Protein AF-A0A6L6EUI0-F1 (afdb_monomer_lite)

Radius of gyration: 56.44 Å; chains: 1; bounding box: 126×45×130 Å

Secondary structure (DSSP, 8-state):
----------------------------------------TTSHHHHHHHHHHHHHHHHHHHHHHSHHHHHHHHHHHHHHHHHHHHHHHHHHHHHHHHHHHHTSHHHHHHHHHHHH----TT------PPPPPPPP---SSS-GGGGTTTS--

pLDDT: mean 73.59, std 15.74, range [44.25, 96.25]

Structure (mmCIF, N/CA/C/O backbone):
data_AF-A0A6L6EUI0-F1
#
_entry.id   AF-A0A6L6EUI0-F1
#
loop_
_atom_site.group_PDB
_atom_site.id
_atom_site.type_symbol
_atom_site.label_atom_id
_atom_site.label_alt_id
_atom_site.label_comp_id
_atom_site.label_asym_id
_atom_site.label_entity_id
_atom_site.label_seq_id
_atom_site.pdbx_PDB_ins_code
_atom_site.Cartn_x
_atom_site.Cartn_y
_atom_site.Cartn_z
_atom_site.occupancy
_atom_site.B_iso_or_equiv
_atom_site.auth_seq_id
_atom_site.auth_comp_id
_atom_site.auth_asym_id
_atom_site.auth_atom_id
_atom_site.pdbx_PDB_model_num
ATOM 1 N N . MET A 1 1 ? 62.263 2.099 -9.852 1.00 45.50 1 MET A N 1
ATOM 2 C CA . MET A 1 1 ? 62.636 1.032 -10.807 1.00 45.50 1 MET A CA 1
ATOM 3 C C . MET A 1 1 ? 63.484 1.637 -11.913 1.00 45.50 1 MET A C 1
ATOM 5 O O . MET A 1 1 ? 63.061 2.560 -12.590 1.00 45.50 1 MET A O 1
ATOM 9 N N . THR A 1 2 ? 64.719 1.167 -11.986 1.00 54.19 2 THR A N 1
ATOM 10 C CA . THR A 1 2 ? 65.872 1.647 -12.755 1.00 54.19 2 THR A CA 1
ATOM 11 C C . THR A 1 2 ? 66.051 0.807 -14.018 1.00 54.19 2 THR A C 1
ATOM 13 O O . THR A 1 2 ? 66.056 -0.416 -13.908 1.00 54.19 2 THR A O 1
ATOM 16 N N . ARG A 1 3 ? 66.316 1.414 -15.185 1.00 44.25 3 ARG A N 1
ATOM 17 C CA . ARG A 1 3 ? 67.137 0.786 -16.249 1.00 44.25 3 ARG A CA 1
ATOM 18 C C . ARG A 1 3 ? 67.526 1.814 -17.318 1.00 44.25 3 ARG A C 1
ATOM 20 O O . ARG A 1 3 ? 66.695 2.256 -18.094 1.00 44.25 3 ARG A O 1
ATOM 27 N N . ARG A 1 4 ? 68.710 2.412 -17.170 1.00 44.72 4 ARG A N 1
ATOM 28 C CA . ARG A 1 4 ? 69.969 2.088 -17.880 1.00 44.72 4 ARG A CA 1
ATOM 29 C C . ARG A 1 4 ? 69.962 2.432 -19.374 1.00 44.72 4 ARG A C 1
ATOM 31 O O . ARG A 1 4 ? 69.603 1.630 -20.226 1.00 44.72 4 ARG A O 1
ATOM 38 N N . LEU A 1 5 ? 70.491 3.630 -19.611 1.00 62.03 5 LEU A N 1
ATOM 39 C CA . LEU A 1 5 ? 71.467 3.984 -20.640 1.00 62.03 5 LEU A CA 1
ATOM 40 C C . LEU A 1 5 ? 72.339 2.799 -21.080 1.00 62.03 5 LEU A C 1
ATOM 42 O O . LEU A 1 5 ? 72.912 2.141 -20.218 1.00 62.03 5 LEU A O 1
ATOM 46 N N . PHE A 1 6 ? 72.531 2.634 -22.389 1.00 50.44 6 PHE A N 1
ATOM 47 C CA . PHE A 1 6 ? 73.799 2.184 -22.969 1.00 50.44 6 PHE A CA 1
ATOM 48 C C . PHE A 1 6 ? 73.894 2.651 -24.424 1.00 50.44 6 PHE A C 1
ATOM 50 O O . PHE A 1 6 ? 73.217 2.141 -25.312 1.00 50.44 6 PHE A O 1
ATOM 57 N N . GLY A 1 7 ? 74.756 3.640 -24.652 1.00 57.06 7 GLY A N 1
ATOM 58 C CA . GLY A 1 7 ? 75.421 3.811 -25.935 1.00 57.06 7 GLY A CA 1
ATOM 59 C C . GLY A 1 7 ? 76.685 2.953 -25.982 1.00 57.06 7 GLY A C 1
ATOM 60 O O . GLY A 1 7 ? 77.230 2.611 -24.935 1.00 57.06 7 GLY A O 1
ATOM 61 N N . SER A 1 8 ? 77.145 2.630 -27.191 1.00 49.72 8 SER A N 1
ATOM 62 C CA . SER A 1 8 ? 78.552 2.408 -27.591 1.00 49.72 8 SER A CA 1
ATOM 63 C C . SER A 1 8 ? 78.542 2.023 -29.073 1.00 49.72 8 SER A C 1
ATOM 65 O O . SER A 1 8 ? 77.877 1.074 -29.464 1.00 49.72 8 SER A O 1
ATOM 67 N N . ARG A 1 9 ? 78.949 2.925 -29.968 1.00 48.69 9 ARG A N 1
ATOM 68 C CA . ARG A 1 9 ? 80.310 3.118 -30.511 1.00 48.69 9 ARG A CA 1
ATOM 69 C C . ARG A 1 9 ? 80.838 1.953 -31.369 1.00 48.69 9 ARG A C 1
ATOM 71 O O . ARG A 1 9 ? 81.023 0.839 -30.908 1.00 48.69 9 ARG A O 1
ATOM 78 N N . ARG A 1 10 ? 81.104 2.353 -32.620 1.00 57.25 10 ARG A N 1
ATOM 79 C CA . ARG A 1 10 ? 81.872 1.779 -33.739 1.00 57.25 10 ARG A CA 1
ATOM 80 C C . ARG A 1 10 ? 82.931 0.733 -33.381 1.00 57.25 10 ARG A C 1
ATOM 82 O O . ARG A 1 10 ? 83.727 0.997 -32.490 1.00 57.25 10 ARG A O 1
ATOM 89 N N . VAL A 1 11 ? 83.081 -0.267 -34.256 1.00 52.25 11 VAL A N 1
ATOM 90 C CA . VAL A 1 11 ? 84.371 -0.882 -34.625 1.00 52.25 11 VAL A CA 1
ATOM 91 C C . VAL A 1 11 ? 84.292 -1.367 -36.085 1.00 52.25 11 VAL A C 1
ATOM 93 O O . VAL A 1 11 ? 83.402 -2.134 -36.432 1.00 52.25 11 VAL A O 1
ATOM 96 N N . ALA A 1 12 ? 85.212 -0.902 -36.934 1.00 55.38 12 ALA A N 1
ATOM 97 C CA . ALA A 1 12 ? 85.683 -1.623 -38.125 1.00 55.38 12 ALA A CA 1
ATOM 98 C C . ALA A 1 12 ? 86.999 -2.324 -37.729 1.00 55.38 12 ALA A C 1
ATOM 100 O O . ALA A 1 12 ? 87.694 -1.785 -36.862 1.00 55.38 12 ALA A O 1
ATOM 101 N N . PRO A 1 13 ? 87.356 -3.491 -38.303 1.00 57.53 13 PRO A N 1
ATOM 102 C CA . PRO A 1 13 ? 88.247 -3.456 -39.470 1.00 57.53 13 PRO A CA 1
ATOM 103 C C . PRO A 1 13 ? 88.061 -4.600 -40.498 1.00 57.53 13 PRO A C 1
ATOM 105 O O . PRO A 1 13 ? 87.487 -5.649 -40.226 1.00 57.53 13 PRO A O 1
ATOM 108 N N . SER A 1 14 ? 88.607 -4.353 -41.692 1.00 52.88 14 SER A N 1
ATOM 109 C CA . SER A 1 14 ? 88.976 -5.305 -42.764 1.00 52.88 14 SER A CA 1
ATOM 110 C C . SER A 1 14 ? 89.984 -6.366 -42.251 1.00 52.88 14 SER A C 1
ATOM 112 O O . SER A 1 14 ? 90.710 -6.030 -41.311 1.00 52.88 14 SER A O 1
ATOM 114 N N . PRO A 1 15 ? 90.088 -7.602 -42.805 1.00 58.03 15 PRO A N 1
ATOM 115 C CA . PRO A 1 15 ? 90.781 -7.848 -44.084 1.00 58.03 15 PRO A CA 1
ATOM 116 C C . PRO A 1 15 ? 90.208 -8.983 -44.971 1.00 58.03 15 PRO A C 1
ATOM 118 O O . PRO A 1 15 ? 89.483 -9.871 -44.531 1.00 58.03 15 PRO A O 1
ATOM 121 N N . ALA A 1 16 ? 90.593 -8.950 -46.250 1.00 57.16 16 ALA A N 1
ATOM 122 C CA . ALA A 1 16 ? 90.371 -9.993 -47.257 1.00 57.16 16 ALA A CA 1
ATOM 123 C C . ALA A 1 16 ? 91.048 -11.340 -46.906 1.00 57.16 16 ALA A C 1
ATOM 125 O O . ALA A 1 16 ? 92.011 -11.366 -46.138 1.00 57.16 16 ALA A O 1
ATOM 126 N N . PRO A 1 17 ? 90.649 -12.437 -47.579 1.00 55.75 17 PRO A N 1
ATOM 127 C CA . PRO A 1 17 ? 91.642 -13.081 -48.435 1.00 55.75 17 PRO A CA 1
ATOM 128 C C . PRO A 1 17 ? 91.153 -13.384 -49.857 1.00 55.75 17 PRO A C 1
ATOM 130 O O . PRO A 1 17 ? 90.028 -13.797 -50.129 1.00 55.75 17 PRO A O 1
ATOM 133 N N . VAL A 1 18 ? 92.107 -13.178 -50.754 1.00 60.16 18 VAL A N 1
ATOM 134 C CA . VAL A 1 18 ? 92.147 -13.540 -52.164 1.00 60.16 18 VAL A CA 1
ATOM 135 C C . VAL A 1 18 ? 92.119 -15.065 -52.324 1.00 60.16 18 VAL A C 1
ATOM 137 O O . VAL A 1 18 ? 92.950 -15.760 -51.750 1.00 60.16 18 VAL A O 1
ATOM 140 N N . SER A 1 19 ? 91.240 -15.579 -53.186 1.00 59.09 19 SER A N 1
ATOM 141 C CA . SER A 1 19 ? 91.480 -16.816 -53.949 1.00 59.09 19 SER A CA 1
ATOM 142 C C . SER A 1 19 ? 90.855 -16.635 -55.342 1.00 59.09 19 SER A C 1
ATOM 144 O O . SER A 1 19 ? 89.669 -16.371 -55.484 1.00 59.09 19 SER A O 1
ATOM 146 N N . ASN A 1 20 ? 91.672 -16.252 -56.322 1.00 49.25 20 ASN A N 1
ATOM 147 C CA . ASN A 1 20 ? 92.280 -17.096 -57.359 1.00 49.25 20 ASN A CA 1
ATOM 148 C C . ASN A 1 20 ? 91.295 -17.908 -58.231 1.00 49.25 20 ASN A C 1
ATOM 150 O O . ASN A 1 20 ? 90.877 -18.985 -57.837 1.00 49.25 20 ASN A O 1
ATOM 154 N N . ARG A 1 21 ? 91.016 -17.352 -59.431 1.00 47.78 21 ARG A N 1
ATOM 155 C CA . ARG A 1 21 ? 91.166 -17.913 -60.807 1.00 47.78 21 ARG A CA 1
ATOM 156 C C . ARG A 1 21 ? 90.680 -19.364 -61.077 1.00 47.78 21 ARG A C 1
ATOM 158 O O . ARG A 1 21 ? 90.984 -20.241 -60.285 1.00 47.78 21 ARG A O 1
ATOM 165 N N . PRO A 1 22 ? 90.095 -19.679 -62.262 1.00 50.97 22 PRO A N 1
ATOM 166 C CA . PRO A 1 22 ? 90.620 -19.231 -63.550 1.00 50.97 22 PRO A CA 1
ATOM 167 C C . PRO A 1 22 ? 89.599 -18.794 -64.611 1.00 50.97 22 PRO A C 1
ATOM 169 O O . PRO A 1 22 ? 88.384 -18.891 -64.504 1.00 50.97 22 PRO A O 1
ATOM 172 N N . ARG A 1 23 ? 90.225 -18.254 -65.649 1.00 51.69 23 ARG A N 1
ATOM 173 C CA . ARG A 1 23 ? 89.736 -17.665 -66.882 1.00 51.69 23 ARG A CA 1
ATOM 174 C C . ARG A 1 23 ? 89.299 -18.758 -67.868 1.00 51.69 23 ARG A C 1
ATOM 176 O O . ARG A 1 23 ? 90.122 -19.583 -68.245 1.00 51.69 23 ARG A O 1
ATOM 183 N N . ALA A 1 24 ? 88.065 -18.670 -68.349 1.00 50.56 24 ALA A N 1
ATOM 184 C CA . ALA A 1 24 ? 87.589 -19.215 -69.625 1.00 50.56 24 ALA A CA 1
ATOM 185 C C . ALA A 1 24 ? 86.726 -18.093 -70.233 1.00 50.56 24 ALA A C 1
ATOM 187 O O . ALA A 1 24 ? 85.728 -17.704 -69.642 1.00 50.56 24 ALA A O 1
ATOM 188 N N . VAL A 1 25 ? 87.221 -17.255 -71.149 1.00 50.75 25 VAL A N 1
ATOM 189 C CA . VAL A 1 25 ? 87.383 -17.474 -72.601 1.00 50.75 25 VAL A CA 1
ATOM 190 C C . VAL A 1 25 ? 86.217 -18.249 -73.207 1.00 50.75 25 VAL A C 1
ATOM 192 O O . VAL A 1 25 ? 86.116 -19.454 -73.025 1.00 50.75 25 VAL A O 1
ATOM 195 N N . GLY A 1 26 ? 85.407 -17.546 -73.998 1.00 47.34 26 GLY A N 1
ATOM 196 C CA . GLY A 1 26 ? 84.497 -18.156 -74.964 1.00 47.34 26 GLY A CA 1
ATOM 197 C C . GLY A 1 26 ? 83.106 -17.558 -74.888 1.00 47.34 26 GLY A C 1
ATOM 198 O O . GLY A 1 26 ? 82.325 -17.910 -74.016 1.00 47.34 26 GLY A O 1
ATOM 199 N N . GLY A 1 27 ? 82.821 -16.612 -75.779 1.00 51.34 27 GLY A N 1
ATOM 200 C CA . GLY A 1 27 ? 81.594 -15.833 -75.769 1.00 51.34 27 GLY A CA 1
ATOM 201 C C . GLY A 1 27 ? 80.344 -16.618 -76.148 1.00 51.34 27 GLY A C 1
ATOM 202 O O . GLY A 1 27 ? 80.374 -17.483 -77.018 1.00 51.34 27 GLY A O 1
ATOM 203 N N . ARG A 1 28 ? 79.228 -16.212 -75.545 1.00 48.41 28 ARG A N 1
ATOM 204 C CA . ARG A 1 28 ? 77.919 -16.047 -76.185 1.00 48.41 28 ARG A CA 1
ATOM 205 C C . ARG A 1 28 ? 77.034 -15.288 -75.199 1.00 48.41 28 ARG A C 1
ATOM 207 O O . ARG A 1 28 ? 76.866 -15.713 -74.063 1.00 48.41 28 ARG A O 1
ATOM 214 N N . THR A 1 29 ? 76.542 -14.125 -75.598 1.00 56.19 29 THR A N 1
ATOM 215 C CA . THR A 1 29 ? 75.563 -13.350 -74.834 1.00 56.19 29 THR A CA 1
ATOM 216 C C . THR A 1 29 ? 74.209 -14.048 -74.925 1.00 56.19 29 THR A C 1
ATOM 218 O O . THR A 1 29 ? 73.490 -13.869 -75.902 1.00 56.19 29 THR A O 1
ATOM 221 N N . GLU A 1 30 ? 73.881 -14.850 -73.919 1.00 54.72 30 GLU A N 1
ATOM 222 C CA . GLU A 1 30 ? 72.517 -15.309 -73.646 1.00 54.72 30 GLU A CA 1
ATOM 223 C C . GLU A 1 30 ? 71.919 -14.377 -72.573 1.00 54.72 30 GLU A C 1
ATOM 225 O O . GLU A 1 30 ? 72.526 -14.208 -71.508 1.00 54.72 30 GLU A O 1
ATOM 230 N N . PRO A 1 31 ? 70.771 -13.721 -72.816 1.00 55.16 31 PRO A N 1
ATOM 231 C CA . PRO A 1 31 ? 70.151 -12.827 -71.849 1.00 55.16 31 PRO A CA 1
ATOM 232 C C . PRO A 1 31 ? 69.425 -13.655 -70.783 1.00 55.16 31 PRO A C 1
ATOM 234 O O . PRO A 1 31 ? 68.238 -13.953 -70.900 1.00 55.16 31 PRO A O 1
ATOM 237 N N . VAL A 1 32 ? 70.124 -14.020 -69.707 1.00 53.41 32 VAL A N 1
ATOM 238 C CA . VAL A 1 32 ? 69.455 -14.560 -68.517 1.00 53.41 32 VAL A CA 1
ATOM 239 C C . VAL A 1 32 ? 68.765 -13.400 -67.811 1.00 53.41 32 VAL A C 1
ATOM 241 O O . VAL A 1 32 ? 69.373 -12.639 -67.058 1.00 53.41 32 VAL A O 1
ATOM 244 N N . ALA A 1 33 ? 67.477 -13.258 -68.106 1.00 62.03 33 ALA A N 1
ATOM 245 C CA . ALA A 1 33 ? 66.549 -12.380 -67.424 1.00 62.03 33 ALA A CA 1
ATOM 246 C C . ALA A 1 33 ? 66.520 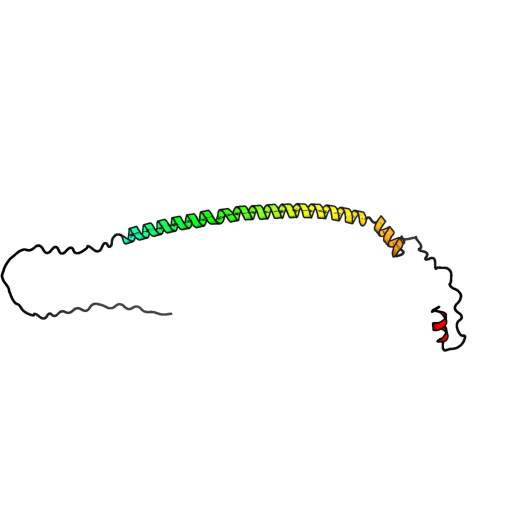-12.715 -65.925 1.00 62.03 33 ALA A C 1
ATOM 248 O O . ALA A 1 33 ? 65.774 -13.584 -65.470 1.00 62.03 33 ALA A O 1
ATOM 249 N N . SER A 1 34 ? 67.318 -12.004 -65.130 1.00 58.81 34 SER A N 1
ATOM 250 C CA . SER A 1 34 ? 67.108 -11.930 -63.692 1.00 58.81 34 SER A CA 1
ATOM 251 C C . SER A 1 34 ? 65.931 -10.990 -63.437 1.00 58.81 34 SER A C 1
ATOM 253 O O . SER A 1 34 ? 66.078 -9.814 -63.111 1.00 58.81 34 SER A O 1
ATOM 255 N N . ASN A 1 35 ? 64.720 -11.531 -63.589 1.00 60.25 35 ASN A N 1
ATOM 256 C CA . ASN A 1 35 ? 63.529 -10.952 -62.982 1.00 60.25 35 ASN A CA 1
ATOM 257 C C . ASN A 1 35 ? 63.709 -11.028 -61.465 1.00 60.25 35 ASN A C 1
ATOM 259 O O . ASN A 1 35 ? 63.293 -11.983 -60.817 1.00 60.25 35 ASN A O 1
ATOM 263 N N . VAL A 1 36 ? 64.373 -10.028 -60.891 1.00 57.75 36 VAL A N 1
ATOM 264 C CA . VAL A 1 36 ? 64.317 -9.779 -59.457 1.00 57.75 36 VAL A CA 1
ATOM 265 C C . VAL A 1 36 ? 62.923 -9.208 -59.212 1.00 57.75 36 VAL A C 1
ATOM 267 O O . VAL A 1 36 ? 62.679 -8.072 -59.628 1.00 57.75 36 VAL A O 1
ATOM 270 N N . PRO A 1 37 ? 61.975 -9.932 -58.580 1.00 53.88 37 PRO A N 1
ATOM 271 C CA . PRO A 1 37 ? 60.725 -9.304 -58.208 1.00 53.88 37 PRO A CA 1
ATOM 272 C C . PRO A 1 37 ? 61.080 -8.199 -57.220 1.00 53.88 37 PRO A C 1
ATOM 274 O O . PRO A 1 37 ? 61.556 -8.448 -56.106 1.00 53.88 37 PRO A O 1
ATOM 277 N N . ALA A 1 38 ? 60.892 -6.957 -57.659 1.00 58.44 38 ALA A N 1
ATOM 278 C CA . ALA A 1 38 ? 60.897 -5.793 -56.803 1.00 58.44 38 ALA A CA 1
ATOM 279 C C . ALA A 1 38 ? 59.800 -6.019 -55.761 1.00 58.44 38 ALA A C 1
ATOM 281 O O . ALA A 1 38 ? 58.620 -5.778 -55.995 1.00 58.44 38 ALA A O 1
ATOM 282 N N . ARG A 1 39 ? 60.211 -6.594 -54.630 1.00 57.28 39 ARG A N 1
ATOM 283 C CA . ARG A 1 39 ? 59.426 -6.818 -53.419 1.00 57.28 39 ARG A CA 1
ATOM 284 C C . ARG A 1 39 ? 58.559 -5.592 -53.187 1.00 57.28 39 ARG A C 1
ATOM 286 O O . ARG A 1 39 ? 59.050 -4.517 -52.846 1.00 57.28 39 ARG A O 1
ATOM 293 N N . HIS A 1 40 ? 57.275 -5.790 -53.447 1.00 53.88 40 HIS A N 1
ATOM 294 C CA . HIS A 1 40 ? 56.222 -4.798 -53.475 1.00 53.88 40 HIS A CA 1
ATOM 295 C C . HIS A 1 40 ? 55.958 -4.289 -52.053 1.00 53.88 40 HIS A C 1
ATOM 297 O O . HIS A 1 40 ? 55.005 -4.671 -51.384 1.00 53.88 40 HIS A O 1
ATOM 303 N N . ARG A 1 41 ? 56.859 -3.441 -51.549 1.00 55.62 41 ARG A N 1
ATOM 304 C CA . ARG A 1 41 ? 56.807 -2.860 -50.199 1.00 55.62 41 ARG A CA 1
ATOM 305 C C . ARG A 1 41 ? 55.922 -1.608 -50.126 1.00 55.62 41 ARG A C 1
ATOM 307 O O . ARG A 1 41 ? 56.074 -0.825 -49.197 1.00 55.62 41 ARG A O 1
ATOM 314 N N . TRP A 1 42 ? 55.000 -1.426 -51.078 1.00 54.19 42 TRP A N 1
ATOM 315 C CA . TRP A 1 42 ? 54.119 -0.252 -51.191 1.00 54.19 42 TRP A CA 1
ATOM 316 C C . TRP A 1 42 ? 52.610 -0.565 -51.231 1.00 54.19 42 TRP A C 1
ATOM 318 O O . TRP A 1 42 ? 51.816 0.359 -51.394 1.00 54.19 42 TRP A O 1
ATOM 328 N N . SER A 1 43 ? 52.170 -1.812 -51.012 1.00 55.53 43 SER A N 1
ATOM 329 C CA . SER A 1 43 ? 50.734 -2.098 -50.810 1.00 55.53 43 SER A CA 1
ATOM 330 C C . SER A 1 43 ? 50.296 -2.171 -49.354 1.00 55.53 43 SER A C 1
ATOM 332 O O . SER A 1 43 ? 49.097 -2.070 -49.109 1.00 55.53 43 SER A O 1
ATOM 334 N N . LEU A 1 44 ? 51.208 -2.306 -48.380 1.00 57.75 44 LEU A N 1
ATOM 335 C CA . LEU A 1 44 ? 50.788 -2.502 -46.987 1.00 57.75 44 LEU A CA 1
ATOM 336 C C . LEU A 1 44 ? 49.996 -1.308 -46.446 1.00 57.75 44 LEU A C 1
ATOM 338 O O . LEU A 1 44 ? 49.007 -1.531 -45.768 1.00 57.75 44 LEU A O 1
ATOM 342 N N . GLY A 1 45 ? 50.358 -0.070 -46.799 1.00 60.72 45 GLY A N 1
ATOM 343 C CA . GLY A 1 45 ? 49.611 1.118 -46.363 1.00 60.72 45 GLY A CA 1
ATOM 344 C C . GLY A 1 45 ? 48.204 1.213 -46.962 1.00 60.72 45 GLY A C 1
ATOM 345 O O . GLY A 1 45 ? 47.278 1.667 -46.301 1.00 60.72 45 GLY A O 1
ATOM 346 N N . ARG A 1 46 ? 48.017 0.744 -48.204 1.00 66.06 46 ARG A N 1
ATOM 347 C CA . ARG A 1 46 ? 46.695 0.716 -48.851 1.00 66.06 46 ARG A CA 1
ATOM 348 C C . ARG A 1 46 ? 45.840 -0.432 -48.327 1.00 66.06 46 ARG A C 1
ATOM 350 O O . ARG A 1 46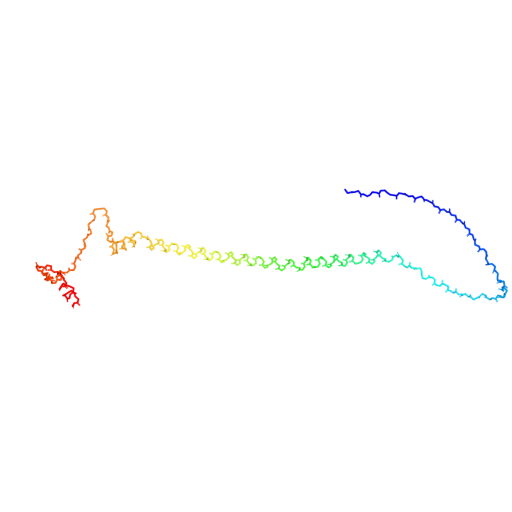 ? 44.663 -0.228 -48.064 1.00 66.06 46 ARG A O 1
ATOM 357 N N . ALA A 1 47 ? 46.434 -1.606 -48.119 1.00 70.88 47 ALA A N 1
ATOM 358 C CA . ALA A 1 47 ? 45.742 -2.754 -47.546 1.00 70.88 47 ALA A CA 1
ATOM 359 C C . ALA A 1 47 ? 45.306 -2.484 -46.098 1.00 70.88 47 ALA A C 1
ATOM 361 O O . ALA A 1 47 ? 44.158 -2.744 -45.759 1.00 70.88 47 ALA A O 1
ATOM 362 N N . THR A 1 48 ? 46.164 -1.886 -45.262 1.00 73.44 48 THR A N 1
ATOM 363 C CA . THR A 1 48 ? 45.778 -1.505 -43.894 1.00 73.44 48 THR A CA 1
ATOM 364 C C . THR A 1 48 ? 44.700 -0.425 -43.881 1.00 73.44 48 THR A C 1
ATOM 366 O O . THR A 1 48 ? 43.788 -0.504 -43.066 1.00 73.44 48 THR A O 1
ATOM 369 N N . MET A 1 49 ? 44.739 0.540 -44.805 1.00 78.00 49 MET A N 1
ATOM 370 C CA . MET A 1 49 ? 43.716 1.585 -44.913 1.00 78.00 49 MET A CA 1
ATOM 371 C C . MET A 1 49 ? 42.354 1.034 -45.361 1.00 78.00 49 MET A C 1
ATOM 373 O O . MET A 1 49 ? 41.327 1.439 -44.819 1.00 78.00 49 MET A O 1
ATOM 377 N N . VAL A 1 50 ? 42.334 0.063 -46.281 1.00 86.00 50 VAL A N 1
ATOM 378 C CA . VAL A 1 50 ? 41.108 -0.657 -46.666 1.00 86.00 50 VAL A CA 1
ATOM 379 C C . VAL A 1 50 ? 40.558 -1.457 -45.485 1.00 86.00 50 VAL A C 1
ATOM 381 O O . VAL A 1 50 ? 39.365 -1.377 -45.203 1.00 86.00 50 VAL A O 1
ATOM 384 N N . SER A 1 51 ? 41.415 -2.158 -44.738 1.00 86.06 51 SER A N 1
ATOM 385 C CA . SER A 1 51 ? 41.000 -2.900 -43.541 1.00 86.06 51 SER A CA 1
ATOM 386 C C . SER A 1 51 ? 40.419 -1.989 -42.459 1.00 86.06 51 SER A C 1
ATOM 388 O O . SER A 1 51 ? 39.403 -2.328 -41.861 1.00 86.06 51 SER A O 1
ATOM 390 N N . VAL A 1 52 ? 41.020 -0.816 -42.230 1.00 90.94 52 VAL A N 1
ATOM 391 C CA . VAL A 1 52 ? 40.501 0.188 -41.286 1.00 90.94 52 VAL A CA 1
ATOM 392 C C . VAL A 1 52 ? 39.153 0.730 -41.757 1.00 90.94 52 VAL A C 1
ATOM 394 O O . VAL A 1 52 ? 38.230 0.823 -40.954 1.00 90.94 52 VAL A O 1
ATOM 397 N N . GLY A 1 53 ? 39.007 1.026 -43.051 1.00 92.62 53 GLY A N 1
ATOM 398 C CA . GLY A 1 53 ? 37.733 1.457 -43.628 1.00 92.62 53 GLY A CA 1
ATOM 399 C C . GLY A 1 53 ? 36.627 0.421 -43.423 1.00 92.62 53 GLY A C 1
ATOM 400 O O . GLY A 1 53 ? 35.573 0.752 -42.891 1.00 92.62 53 GLY A O 1
ATOM 401 N N . ILE A 1 54 ? 36.900 -0.846 -43.748 1.00 91.94 54 ILE A N 1
ATOM 402 C CA . ILE A 1 54 ? 35.965 -1.961 -43.534 1.00 91.94 54 ILE A CA 1
ATOM 403 C C . ILE A 1 54 ? 35.618 -2.102 -42.050 1.00 91.94 54 ILE A C 1
ATOM 405 O O . ILE A 1 54 ? 34.448 -2.258 -41.708 1.00 91.94 54 ILE A O 1
ATOM 409 N N . PHE A 1 55 ? 36.606 -2.006 -41.158 1.00 92.81 55 PHE A N 1
ATOM 410 C CA . PHE A 1 55 ? 36.377 -2.100 -39.719 1.00 92.81 55 PHE A CA 1
ATOM 411 C C . PHE A 1 55 ? 35.482 -0.965 -39.205 1.00 92.81 55 PHE A C 1
ATOM 413 O O . PHE A 1 55 ? 34.563 -1.220 -38.434 1.00 92.81 55 PHE A O 1
ATOM 420 N N . ILE A 1 56 ? 35.691 0.270 -39.673 1.00 91.75 56 ILE A N 1
ATOM 421 C CA . ILE A 1 56 ? 34.840 1.421 -39.341 1.00 91.75 56 ILE A CA 1
ATOM 422 C C . ILE A 1 56 ? 33.420 1.214 -39.876 1.00 91.75 56 ILE A C 1
ATOM 424 O O . ILE A 1 56 ? 32.458 1.442 -39.148 1.00 91.75 56 ILE A O 1
ATOM 428 N N . THR A 1 57 ? 33.262 0.742 -41.114 1.00 89.19 57 THR A N 1
ATOM 429 C CA . THR A 1 57 ? 31.943 0.459 -41.695 1.00 89.19 57 THR A CA 1
ATOM 430 C C . THR A 1 57 ? 31.203 -0.620 -40.907 1.00 89.19 57 THR A C 1
ATOM 432 O O . THR A 1 57 ? 30.032 -0.437 -40.580 1.00 89.19 57 THR A O 1
ATOM 435 N N . VAL A 1 58 ? 31.879 -1.712 -40.541 1.00 90.31 58 VAL A N 1
ATOM 436 C CA . VAL A 1 58 ? 31.303 -2.774 -39.704 1.00 90.31 58 VAL A CA 1
ATOM 437 C C . VAL A 1 58 ? 30.976 -2.244 -38.309 1.00 90.31 58 VAL A C 1
ATOM 439 O O . VAL A 1 58 ? 29.901 -2.536 -37.797 1.00 90.31 58 VAL A O 1
ATOM 442 N N . ALA A 1 59 ? 31.839 -1.420 -37.712 1.00 85.88 59 ALA A N 1
ATOM 443 C CA . ALA A 1 59 ? 31.583 -0.806 -36.414 1.00 85.88 59 ALA A CA 1
ATOM 444 C C . ALA A 1 59 ? 30.342 0.098 -36.449 1.00 85.88 59 ALA A C 1
ATOM 446 O O . ALA A 1 59 ? 29.476 -0.044 -35.594 1.00 85.88 59 ALA A O 1
ATOM 447 N N . ILE A 1 60 ? 30.197 0.962 -37.458 1.00 84.38 60 ILE A N 1
ATOM 448 C CA . ILE A 1 60 ? 29.004 1.807 -37.643 1.00 84.38 60 ILE A CA 1
ATOM 449 C C . ILE A 1 60 ? 27.760 0.946 -37.875 1.00 84.38 60 ILE A C 1
ATOM 451 O O . ILE A 1 60 ? 26.702 1.241 -37.328 1.00 84.38 60 ILE A O 1
ATOM 455 N N . PHE A 1 61 ? 27.871 -0.133 -38.650 1.00 82.00 61 PHE A N 1
ATOM 456 C CA . PHE A 1 61 ? 26.749 -1.028 -38.910 1.00 82.00 61 PHE A CA 1
ATOM 457 C C . PHE A 1 61 ? 26.307 -1.766 -37.640 1.00 82.00 61 PHE A C 1
ATOM 459 O O . PHE A 1 61 ? 25.121 -1.797 -37.324 1.00 82.00 61 PHE A O 1
ATOM 466 N N . VAL A 1 62 ? 27.250 -2.288 -36.854 1.00 78.50 62 VAL A N 1
ATOM 467 C CA . VAL A 1 62 ? 26.968 -2.941 -35.569 1.00 78.50 62 VAL A CA 1
ATOM 468 C C . VAL A 1 62 ? 26.390 -1.934 -34.576 1.00 78.50 62 VAL A C 1
ATOM 470 O O . VAL A 1 62 ? 25.336 -2.200 -34.007 1.00 78.50 62 VAL A O 1
ATOM 473 N N . LEU A 1 63 ? 27.003 -0.757 -34.414 1.00 73.81 63 LEU A N 1
ATOM 474 C CA . LEU A 1 63 ? 26.509 0.289 -33.512 1.00 73.81 63 LEU A CA 1
ATOM 475 C C . LEU A 1 63 ? 25.205 0.940 -33.990 1.00 73.81 63 LEU A C 1
ATOM 477 O O . LEU A 1 63 ? 24.500 1.494 -33.163 1.00 73.81 63 LEU A O 1
ATOM 481 N N . GLY A 1 64 ? 24.866 0.908 -35.278 1.00 69.19 64 GLY A N 1
ATOM 482 C CA . GLY A 1 64 ? 23.625 1.480 -35.813 1.00 69.19 64 GLY A CA 1
ATOM 483 C C . GLY A 1 64 ? 22.452 0.498 -35.811 1.00 69.19 64 GLY A C 1
ATOM 484 O O . GLY A 1 64 ? 21.312 0.882 -35.551 1.00 69.19 64 GLY A O 1
ATOM 485 N N . VAL A 1 65 ? 22.718 -0.789 -36.055 1.00 66.19 65 VAL A N 1
ATOM 486 C CA . VAL A 1 65 ? 21.682 -1.831 -36.149 1.00 66.19 65 VAL A CA 1
ATOM 487 C C . VAL A 1 65 ? 21.317 -2.418 -34.774 1.00 66.19 65 VAL A C 1
ATOM 489 O O . VAL A 1 65 ? 20.173 -2.831 -34.588 1.00 66.19 65 VAL A O 1
ATOM 492 N N . MET A 1 66 ? 22.219 -2.410 -33.781 1.00 59.66 66 MET A N 1
ATOM 493 C CA . MET A 1 66 ? 21.931 -2.924 -32.424 1.00 59.66 66 MET A CA 1
ATOM 494 C C . MET A 1 66 ? 21.042 -2.028 -31.528 1.00 59.66 66 MET A C 1
ATOM 496 O O . MET A 1 66 ? 20.109 -2.559 -30.921 1.00 59.66 66 MET A O 1
ATOM 500 N N . PRO A 1 67 ? 21.249 -0.699 -31.392 1.00 61.28 67 PRO A N 1
ATOM 501 C CA . PRO A 1 67 ? 20.562 0.087 -30.360 1.00 61.28 67 PRO A CA 1
ATOM 502 C C . PRO A 1 67 ? 19.120 0.456 -30.729 1.00 61.28 67 PRO A C 1
ATOM 504 O O . PRO A 1 67 ? 18.330 0.820 -29.858 1.00 61.28 67 PRO A O 1
ATOM 507 N N . THR A 1 68 ? 18.736 0.327 -32.000 1.00 59.47 68 THR A N 1
ATOM 508 C CA . THR A 1 68 ? 17.386 0.672 -32.473 1.00 59.47 68 THR A CA 1
ATOM 509 C C . THR A 1 68 ? 16.311 -0.245 -31.891 1.00 59.47 68 THR A C 1
ATOM 511 O O . THR A 1 68 ? 15.206 0.212 -31.599 1.00 59.47 68 THR A O 1
ATOM 514 N N . ARG A 1 69 ? 16.632 -1.522 -31.637 1.00 59.12 69 ARG A N 1
ATOM 515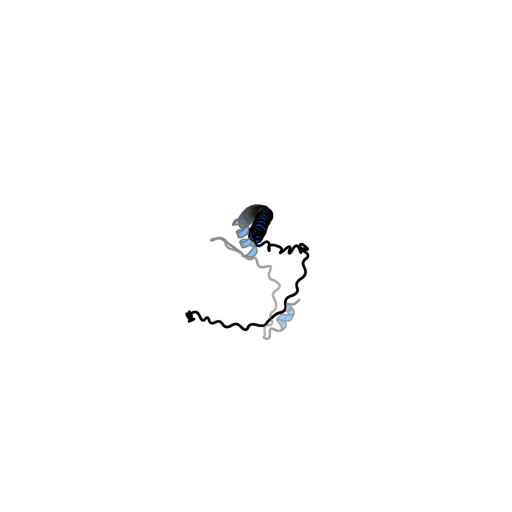 C CA . ARG A 1 69 ? 15.675 -2.473 -31.048 1.00 59.12 69 ARG A CA 1
ATOM 516 C C . ARG A 1 69 ? 15.451 -2.239 -29.554 1.00 59.12 69 ARG A C 1
ATOM 518 O O . ARG A 1 69 ? 14.317 -2.334 -29.092 1.00 59.12 69 ARG A O 1
ATOM 525 N N . GLN A 1 70 ? 16.499 -1.903 -28.801 1.00 59.94 70 GLN A N 1
ATOM 526 C CA . GLN A 1 70 ? 16.368 -1.688 -27.356 1.00 59.94 70 GLN A CA 1
ATOM 527 C C . GLN A 1 70 ? 15.605 -0.404 -27.018 1.00 59.94 70 GLN A C 1
ATOM 529 O O . GLN A 1 70 ? 14.788 -0.406 -26.103 1.00 59.94 70 GLN A O 1
ATOM 534 N N . TRP A 1 71 ? 15.773 0.667 -27.795 1.00 60.50 71 TRP A N 1
ATOM 535 C CA . TRP A 1 71 ? 15.064 1.924 -27.545 1.00 60.50 71 TRP A CA 1
ATOM 536 C C . TRP A 1 71 ? 13.536 1.809 -27.709 1.00 60.50 71 TRP A C 1
ATOM 538 O O . TRP A 1 71 ? 12.782 2.370 -26.913 1.00 60.50 71 TRP A O 1
ATOM 548 N N . ILE A 1 72 ? 13.064 1.031 -28.691 1.00 63.97 72 ILE A N 1
ATOM 549 C CA . ILE A 1 72 ? 11.625 0.794 -28.908 1.00 63.97 72 ILE A CA 1
ATOM 550 C C . ILE A 1 72 ? 11.043 -0.113 -27.813 1.00 63.97 72 ILE A C 1
ATOM 552 O O . ILE A 1 72 ? 9.948 0.152 -27.315 1.00 63.97 72 ILE A O 1
ATOM 556 N N . ASN A 1 73 ? 11.777 -1.151 -27.403 1.00 65.00 73 ASN A N 1
ATOM 557 C CA . ASN A 1 73 ? 11.331 -2.062 -26.346 1.00 65.00 73 ASN A CA 1
ATOM 558 C C . ASN A 1 73 ? 11.270 -1.369 -24.979 1.00 65.00 73 ASN A C 1
ATOM 560 O O . ASN A 1 73 ? 10.295 -1.552 -24.255 1.00 65.00 73 ASN A O 1
ATOM 564 N N . ASN A 1 74 ? 12.244 -0.509 -24.666 1.00 63.91 74 ASN A N 1
ATOM 565 C CA . ASN A 1 74 ? 12.259 0.250 -23.415 1.00 63.91 74 ASN A CA 1
ATOM 566 C C . ASN A 1 74 ? 11.065 1.213 -23.326 1.00 63.91 74 ASN A C 1
ATOM 568 O O . ASN A 1 74 ? 10.441 1.314 -22.276 1.00 63.91 74 ASN A O 1
ATOM 572 N N . ARG A 1 75 ? 10.675 1.860 -24.436 1.00 74.88 75 ARG A N 1
ATOM 573 C CA . ARG A 1 75 ? 9.479 2.722 -24.468 1.00 74.88 75 ARG A CA 1
ATOM 574 C C . ARG A 1 75 ? 8.179 1.951 -24.267 1.00 74.88 75 ARG A C 1
ATOM 576 O O . ARG A 1 75 ? 7.308 2.421 -23.547 1.00 74.88 75 ARG A O 1
ATOM 583 N N . ARG A 1 76 ? 8.044 0.771 -24.882 1.00 73.69 76 ARG A N 1
ATOM 584 C CA . ARG A 1 76 ? 6.858 -0.083 -24.693 1.00 73.69 76 ARG A CA 1
ATOM 585 C C . ARG A 1 76 ? 6.759 -0.608 -23.264 1.00 73.69 76 ARG A C 1
ATOM 587 O O . ARG A 1 76 ? 5.664 -0.636 -22.721 1.00 73.69 76 ARG A O 1
ATOM 594 N N . ALA A 1 77 ? 7.887 -0.986 -22.663 1.00 76.56 77 ALA A N 1
ATOM 595 C CA . ALA A 1 77 ? 7.932 -1.435 -21.276 1.00 76.56 77 ALA A CA 1
ATOM 596 C C . ALA A 1 77 ? 7.525 -0.319 -20.301 1.00 76.56 77 ALA A C 1
ATOM 598 O O . ALA A 1 77 ? 6.729 -0.570 -19.403 1.00 76.56 77 ALA A O 1
ATOM 599 N N . ILE A 1 78 ? 8.006 0.912 -20.517 1.00 83.25 78 ILE A N 1
ATOM 600 C CA . ILE A 1 78 ? 7.620 2.079 -19.708 1.00 83.25 78 ILE A CA 1
ATOM 601 C C . ILE A 1 78 ? 6.130 2.388 -19.878 1.00 83.25 78 ILE A C 1
ATOM 603 O O . ILE A 1 78 ? 5.420 2.455 -18.884 1.00 83.25 78 ILE A O 1
ATOM 607 N N . ALA A 1 79 ? 5.631 2.473 -21.114 1.00 85.88 79 ALA A N 1
ATOM 608 C CA . ALA A 1 79 ? 4.217 2.758 -21.365 1.00 85.88 79 ALA A CA 1
ATOM 609 C C . ALA A 1 79 ? 3.281 1.686 -20.768 1.00 85.88 79 ALA A C 1
ATOM 611 O O . ALA A 1 79 ? 2.233 2.007 -20.214 1.00 85.88 79 ALA A O 1
ATOM 612 N N . ALA A 1 80 ? 3.666 0.406 -20.838 1.00 87.31 80 ALA A N 1
ATOM 613 C CA . ALA A 1 80 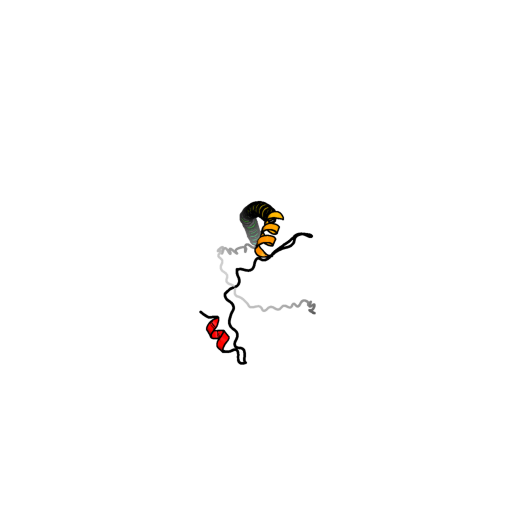? 2.913 -0.678 -20.213 1.00 87.31 80 ALA A CA 1
ATOM 614 C C . ALA A 1 80 ? 2.932 -0.581 -18.675 1.00 87.31 80 ALA A C 1
ATOM 616 O O . ALA A 1 80 ? 1.893 -0.761 -18.036 1.00 87.31 80 ALA A O 1
ATOM 617 N N . ALA A 1 81 ? 4.083 -0.247 -18.083 1.00 88.06 81 ALA A N 1
ATOM 618 C CA . ALA A 1 81 ? 4.211 -0.052 -16.641 1.00 88.06 81 ALA A CA 1
ATOM 619 C C . ALA A 1 81 ? 3.379 1.144 -16.150 1.00 88.06 81 ALA A C 1
ATOM 621 O O . ALA A 1 81 ? 2.651 1.007 -15.173 1.00 88.06 81 ALA A O 1
ATOM 622 N N . GLU A 1 82 ? 3.415 2.272 -16.862 1.00 92.69 82 GLU A N 1
ATOM 623 C CA . GLU A 1 82 ? 2.594 3.456 -16.575 1.00 92.69 82 GLU A CA 1
ATOM 624 C C . GLU A 1 82 ? 1.096 3.142 -16.672 1.00 92.69 82 GLU A C 1
ATOM 626 O O . GLU A 1 82 ? 0.335 3.523 -15.788 1.00 92.69 82 GLU A O 1
ATOM 631 N N . SER A 1 83 ? 0.667 2.386 -17.691 1.00 93.44 83 SER A N 1
ATOM 632 C CA . SER A 1 83 ? -0.741 1.980 -17.815 1.00 93.44 83 SER A CA 1
ATOM 633 C C . SER A 1 83 ? -1.199 1.078 -16.666 1.00 93.44 83 SER A C 1
ATOM 635 O O . SER A 1 83 ? -2.290 1.264 -16.133 1.00 93.44 83 SER A O 1
ATOM 637 N N . THR A 1 84 ? -0.339 0.147 -16.240 1.00 91.50 84 THR A N 1
ATOM 638 C CA . THR A 1 84 ? -0.614 -0.732 -15.096 1.00 91.50 84 THR A CA 1
ATOM 639 C C . THR A 1 84 ? -0.694 0.074 -13.805 1.00 91.50 84 THR A C 1
ATOM 641 O O . THR A 1 84 ? -1.569 -0.171 -12.980 1.00 91.50 84 THR A O 1
ATOM 644 N N . LEU A 1 85 ? 0.204 1.047 -13.627 1.00 94.62 85 LEU A N 1
ATOM 645 C CA . LEU A 1 85 ? 0.211 1.913 -12.454 1.00 94.62 85 LEU A CA 1
ATOM 646 C C . LEU A 1 85 ? -1.078 2.734 -12.368 1.00 94.62 85 LEU A C 1
ATOM 648 O O . LEU A 1 85 ? -1.733 2.700 -11.334 1.00 94.62 85 LEU A O 1
ATOM 652 N N . ALA A 1 86 ? -1.481 3.381 -13.464 1.00 95.25 86 ALA A N 1
ATOM 653 C CA . ALA A 1 86 ? -2.711 4.168 -13.509 1.00 95.25 86 ALA A CA 1
ATOM 654 C C . ALA A 1 86 ? -3.960 3.317 -13.209 1.00 95.25 86 ALA A C 1
ATOM 656 O O . ALA A 1 86 ? -4.869 3.764 -12.512 1.00 95.25 86 ALA A O 1
ATOM 657 N N . GLU A 1 87 ? -4.006 2.072 -13.697 1.00 95.56 87 GLU A N 1
ATOM 658 C CA . GLU A 1 87 ? -5.090 1.142 -13.365 1.00 95.56 87 GLU A CA 1
ATOM 659 C C . GLU A 1 87 ? -5.099 0.780 -11.872 1.00 95.56 87 GLU A C 1
ATOM 661 O O . GLU A 1 87 ? -6.158 0.764 -11.241 1.00 95.56 87 GLU A O 1
ATOM 666 N N . LEU A 1 88 ? -3.930 0.488 -11.297 1.00 95.94 88 LEU A N 1
ATOM 667 C CA . LEU A 1 88 ? -3.806 0.139 -9.882 1.00 95.94 88 LEU A CA 1
ATOM 668 C C . LEU A 1 88 ? -4.149 1.315 -8.967 1.00 95.94 88 LEU A C 1
ATOM 670 O O . LEU A 1 88 ? -4.820 1.106 -7.961 1.00 95.94 88 LEU A O 1
ATOM 674 N N . GLU A 1 89 ? -3.730 2.530 -9.310 1.00 96.25 89 GLU A N 1
ATOM 675 C CA . GLU A 1 89 ? -4.074 3.748 -8.573 1.00 96.25 89 GLU A CA 1
ATOM 676 C C . GLU A 1 89 ? -5.586 3.985 -8.589 1.00 96.25 89 GLU A C 1
ATOM 678 O O . GLU A 1 89 ? -6.186 4.128 -7.527 1.00 96.25 89 GLU A O 1
ATOM 683 N N . ALA A 1 90 ? -6.228 3.894 -9.757 1.00 96.06 90 ALA A N 1
ATOM 684 C CA . ALA A 1 90 ? -7.678 4.048 -9.869 1.00 96.06 90 ALA A CA 1
ATOM 685 C C . ALA A 1 90 ? -8.453 2.994 -9.057 1.00 96.06 90 ALA A C 1
ATOM 687 O O . ALA A 1 90 ? -9.466 3.308 -8.431 1.00 96.06 90 ALA A O 1
ATOM 688 N N . ARG A 1 91 ? -7.984 1.738 -9.047 1.00 94.88 91 ARG A N 1
ATOM 689 C CA . ARG A 1 91 ? -8.564 0.673 -8.209 1.00 94.88 91 ARG A CA 1
ATOM 690 C C . ARG A 1 91 ? -8.358 0.957 -6.723 1.00 94.88 91 ARG A C 1
ATOM 692 O O . ARG A 1 91 ? -9.295 0.825 -5.948 1.00 94.88 91 ARG A O 1
ATOM 699 N N . ASN A 1 92 ? -7.161 1.387 -6.333 1.00 95.56 92 ASN A N 1
ATOM 700 C CA . ASN A 1 92 ? -6.842 1.706 -4.944 1.00 95.56 92 ASN A CA 1
ATOM 701 C C . ASN A 1 92 ? -7.692 2.875 -4.422 1.00 95.56 92 ASN A C 1
ATOM 703 O O . ASN A 1 92 ? -8.226 2.800 -3.318 1.00 95.56 92 ASN A O 1
ATOM 707 N N . GLU A 1 93 ? -7.890 3.920 -5.224 1.00 95.38 93 GLU A N 1
ATOM 708 C CA . GLU A 1 93 ? -8.780 5.032 -4.876 1.00 95.38 93 GLU A CA 1
ATOM 709 C C . GLU A 1 93 ? -10.227 4.564 -4.662 1.00 95.38 93 GLU A C 1
ATOM 711 O O . GLU A 1 93 ? -10.861 4.952 -3.679 1.00 95.38 93 GLU A O 1
ATOM 716 N N . GLN A 1 94 ? -10.740 3.688 -5.535 1.00 94.06 94 GLN A N 1
ATOM 717 C CA . GLN A 1 94 ? -12.079 3.102 -5.389 1.00 94.06 94 GLN A CA 1
ATOM 718 C C . GLN A 1 94 ? -12.196 2.248 -4.123 1.00 94.06 94 GLN A C 1
ATOM 720 O O . GLN A 1 94 ? -13.151 2.406 -3.361 1.00 94.06 94 GLN A O 1
ATOM 725 N N . ASP A 1 95 ? -11.219 1.377 -3.879 1.00 91.56 95 ASP A N 1
ATOM 726 C CA . ASP A 1 95 ? -11.189 0.502 -2.707 1.00 91.56 95 ASP A CA 1
ATOM 727 C C . ASP A 1 95 ? -11.067 1.312 -1.413 1.00 91.56 95 ASP A C 1
ATOM 729 O O . ASP A 1 95 ? -11.728 1.001 -0.422 1.00 91.56 95 ASP A O 1
ATOM 733 N N . THR A 1 96 ? -10.274 2.384 -1.421 1.00 89.00 96 THR A N 1
ATOM 734 C CA . THR A 1 96 ? -10.118 3.289 -0.277 1.00 89.00 96 THR A CA 1
ATOM 735 C C . THR A 1 96 ? -11.421 4.023 0.008 1.00 89.00 96 THR A C 1
ATOM 737 O O . THR A 1 96 ? -11.885 4.014 1.145 1.00 89.00 96 THR A O 1
ATOM 740 N N . ALA A 1 97 ? -12.077 4.576 -1.016 1.00 87.94 97 ALA A N 1
ATOM 741 C CA . ALA A 1 97 ? -13.373 5.229 -0.852 1.00 87.94 97 ALA A CA 1
ATOM 742 C C . ALA A 1 97 ? -14.446 4.257 -0.326 1.00 87.94 97 ALA A C 1
ATOM 744 O O . ALA A 1 97 ? -15.236 4.606 0.556 1.00 87.94 97 ALA A O 1
ATOM 745 N N . ALA A 1 98 ? -14.456 3.015 -0.821 1.00 84.62 98 ALA A N 1
ATOM 746 C CA . ALA A 1 98 ? -15.349 1.973 -0.329 1.00 84.62 98 ALA A CA 1
ATOM 747 C C . ALA A 1 98 ? -15.035 1.605 1.130 1.00 84.62 98 ALA A C 1
ATOM 749 O O . ALA A 1 98 ? -15.945 1.564 1.960 1.00 84.62 98 ALA A O 1
ATOM 750 N N . ALA A 1 99 ? -13.762 1.400 1.471 1.00 85.44 99 ALA A N 1
ATOM 751 C CA . ALA A 1 99 ? -13.326 1.108 2.831 1.00 85.44 99 ALA A CA 1
ATOM 752 C C . ALA A 1 99 ? -13.675 2.243 3.800 1.00 85.44 99 ALA A C 1
ATOM 754 O O . ALA A 1 99 ? -14.142 1.966 4.902 1.00 85.44 99 ALA A O 1
ATOM 755 N N . ASP A 1 100 ? -13.517 3.500 3.393 1.00 84.12 100 ASP A N 1
ATOM 756 C CA . ASP A 1 100 ? -13.889 4.666 4.195 1.00 84.12 100 ASP A CA 1
ATOM 757 C C . ASP A 1 100 ? -15.407 4.766 4.382 1.00 84.12 100 ASP A C 1
ATOM 759 O O . ASP A 1 100 ? -15.875 5.085 5.476 1.00 84.12 100 ASP A O 1
ATOM 763 N N . SER A 1 101 ? -16.196 4.408 3.362 1.00 78.25 101 SER A N 1
ATOM 764 C CA . SER A 1 101 ? -17.657 4.329 3.487 1.00 78.25 101 SER A CA 1
ATOM 765 C C . SER A 1 101 ? -18.106 3.216 4.445 1.00 78.25 101 SER A C 1
ATOM 767 O O . SER A 1 101 ? -19.013 3.424 5.251 1.00 78.25 101 SER A O 1
ATOM 769 N N . LEU A 1 102 ? -17.435 2.058 4.431 1.00 77.88 102 LEU A N 1
ATOM 770 C CA . LEU A 1 102 ? -17.701 0.940 5.345 1.00 77.88 102 LEU A CA 1
ATOM 771 C C . LEU A 1 102 ? -17.195 1.223 6.762 1.00 77.88 102 LEU A C 1
ATOM 773 O O . LEU A 1 102 ? -17.801 0.794 7.739 1.00 77.88 102 LEU A O 1
ATOM 777 N N . ARG A 1 103 ? -16.106 1.984 6.884 1.00 74.31 103 ARG A N 1
ATOM 778 C CA . ARG A 1 103 ? -15.610 2.536 8.149 1.00 74.31 103 ARG A CA 1
ATOM 779 C C . ARG A 1 103 ? -16.402 3.747 8.620 1.00 74.31 103 ARG A C 1
ATOM 781 O O . ARG A 1 103 ? -16.049 4.300 9.665 1.00 74.31 103 ARG A O 1
ATOM 788 N N . SER A 1 104 ? -17.440 4.175 7.892 1.00 75.25 104 SER A N 1
ATOM 789 C CA . SER A 1 104 ? -18.302 5.259 8.353 1.00 75.25 104 SER A CA 1
ATOM 790 C C . SER A 1 104 ? -18.731 4.960 9.789 1.00 75.25 104 SER A C 1
ATOM 792 O O . SER A 1 104 ? -19.121 3.840 10.123 1.00 75.25 104 SER A O 1
ATOM 794 N N . GLY A 1 105 ? -18.577 5.952 10.671 1.00 75.75 105 GLY A N 1
ATOM 795 C CA . GLY A 1 105 ? -18.649 5.740 12.120 1.00 75.75 105 GLY A CA 1
ATOM 796 C C . GLY A 1 105 ? -19.929 5.047 12.594 1.00 75.75 105 GLY A C 1
ATOM 797 O O . GLY A 1 105 ? -19.902 4.400 13.631 1.00 75.75 105 GLY A O 1
ATOM 798 N N . ALA A 1 106 ? -21.013 5.111 11.813 1.00 82.75 106 ALA A N 1
ATOM 799 C CA . ALA A 1 106 ? -22.268 4.416 12.079 1.00 82.75 106 ALA A CA 1
ATOM 800 C C . ALA A 1 106 ? -22.141 2.883 12.054 1.00 82.75 106 ALA A C 1
ATOM 802 O O . ALA A 1 106 ? -22.665 2.224 12.947 1.00 82.75 106 ALA A O 1
ATOM 803 N N . GLU A 1 107 ? -21.441 2.309 11.073 1.00 83.56 107 GLU A N 1
ATOM 804 C CA . GLU A 1 107 ? -21.290 0.853 10.964 1.00 83.56 107 GLU A CA 1
ATOM 805 C C . GLU A 1 107 ? -20.301 0.323 12.006 1.00 83.56 107 GLU A C 1
ATOM 807 O O . GLU A 1 107 ? -20.528 -0.713 12.633 1.00 83.56 107 GLU A O 1
ATOM 812 N N . LEU A 1 108 ? -19.241 1.091 12.273 1.00 86.06 108 LEU A N 1
ATOM 813 C CA . LEU A 1 108 ? -18.305 0.791 13.350 1.00 86.06 108 LEU A CA 1
ATOM 814 C C . LEU A 1 108 ? -18.989 0.861 14.721 1.00 86.06 108 LEU A C 1
ATOM 816 O O . LEU A 1 108 ? -18.789 -0.019 15.550 1.00 86.06 108 LEU A O 1
ATOM 820 N N . GLU A 1 109 ? -19.821 1.876 14.955 1.00 87.56 109 GLU A N 1
ATOM 821 C CA . GLU A 1 109 ? -20.609 2.012 16.180 1.00 87.56 109 GLU A CA 1
ATOM 822 C C . GLU A 1 109 ? -21.655 0.899 16.309 1.00 87.56 109 GLU A C 1
ATOM 824 O O . GLU A 1 109 ? -21.846 0.377 17.408 1.00 87.56 109 GLU A O 1
ATOM 829 N N . ARG A 1 110 ? -22.291 0.487 15.204 1.00 88.31 110 ARG A N 1
ATOM 830 C CA . ARG A 1 110 ? -23.200 -0.668 15.167 1.00 88.31 110 ARG A CA 1
ATOM 831 C C . ARG A 1 110 ? -22.475 -1.938 15.606 1.00 88.31 110 ARG A C 1
ATOM 833 O O . ARG A 1 110 ? -22.926 -2.606 16.533 1.00 88.31 110 ARG A O 1
ATOM 840 N N . LEU A 1 111 ? -21.319 -2.227 15.007 1.00 89.75 111 LEU A N 1
ATOM 841 C CA . LEU A 1 111 ? -20.491 -3.380 15.360 1.00 89.75 111 LEU A CA 1
ATOM 842 C C . LEU A 1 111 ? -19.998 -3.310 16.813 1.00 89.75 111 LEU A C 1
ATOM 844 O O . LEU A 1 111 ? -20.029 -4.305 17.536 1.00 89.75 111 LEU A O 1
ATOM 848 N N . ALA A 1 112 ? -19.571 -2.125 17.253 1.00 91.81 112 ALA A N 1
ATOM 849 C CA . ALA A 1 112 ? -19.115 -1.880 18.614 1.00 91.81 112 ALA A CA 1
ATOM 850 C C . ALA A 1 112 ? -20.236 -2.119 19.637 1.00 91.81 112 ALA A C 1
ATOM 852 O O . ALA A 1 112 ? -19.995 -2.703 20.693 1.00 91.81 112 ALA A O 1
ATOM 853 N N . ARG A 1 113 ? -21.474 -1.725 19.321 1.00 91.25 113 ARG A N 1
ATOM 854 C CA . ARG A 1 113 ? -22.657 -1.990 20.151 1.00 91.25 113 ARG A CA 1
ATOM 855 C C . ARG A 1 113 ? -23.008 -3.471 20.191 1.00 91.25 113 ARG A C 1
ATOM 857 O O . ARG A 1 113 ? -23.192 -4.015 21.275 1.00 91.25 113 ARG A O 1
ATOM 864 N N . GLU A 1 114 ? -23.063 -4.122 19.032 1.00 90.44 114 GLU A N 1
ATOM 865 C CA . GLU A 1 114 ? -23.475 -5.525 18.912 1.00 90.44 114 GLU A CA 1
ATOM 866 C C . GLU A 1 114 ? -22.488 -6.497 19.561 1.00 90.44 114 GLU A C 1
ATOM 868 O O . GLU A 1 114 ? -22.907 -7.433 20.238 1.00 90.44 114 GLU A O 1
ATOM 873 N N . GLN A 1 115 ? -21.185 -6.293 19.353 1.00 91.00 115 GLN A N 1
ATOM 874 C CA . GLN A 1 115 ? -20.172 -7.271 19.759 1.00 91.00 115 GLN A CA 1
ATOM 875 C C . GLN A 1 115 ? -19.408 -6.880 21.020 1.00 91.00 115 GLN A C 1
ATOM 877 O O . GLN A 1 115 ? -18.923 -7.755 21.734 1.00 91.00 115 GLN A O 1
ATOM 882 N N . TYR A 1 116 ? -19.290 -5.583 21.300 1.00 90.69 116 TYR A N 1
ATOM 883 C CA . TYR A 1 116 ? -18.400 -5.078 22.346 1.00 90.69 116 TYR A CA 1
ATOM 884 C C . TYR A 1 116 ? -19.127 -4.278 23.431 1.00 90.69 116 TYR A C 1
ATOM 886 O O . TYR A 1 116 ? -18.474 -3.788 24.349 1.00 90.69 116 TYR A O 1
ATOM 894 N N . GLY A 1 117 ? -20.458 -4.147 23.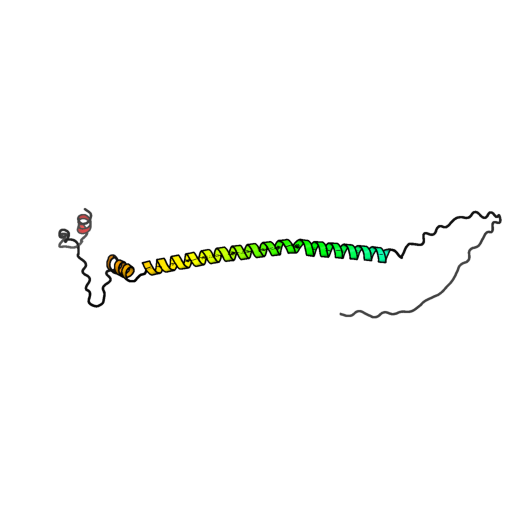358 1.00 89.88 117 GLY A N 1
ATOM 895 C CA . GLY A 1 117 ? -21.239 -3.412 24.354 1.00 89.88 117 GLY A CA 1
ATOM 896 C C . GLY A 1 117 ? -20.865 -1.930 24.432 1.00 89.88 117 GLY A C 1
ATOM 897 O O . GLY A 1 117 ? -20.880 -1.344 25.511 1.00 89.88 117 GLY A O 1
ATOM 898 N N . TYR A 1 118 ? -20.475 -1.325 23.309 1.00 92.06 118 TYR A N 1
ATOM 899 C CA . TYR A 1 118 ? -20.164 0.100 23.259 1.00 92.06 118 TYR A CA 1
ATOM 900 C C . TYR A 1 118 ? -21.392 0.956 23.601 1.00 92.06 118 TYR A C 1
ATOM 902 O O . TYR A 1 118 ? -22.469 0.757 23.044 1.00 92.06 118 TYR A O 1
ATOM 910 N N . ALA A 1 119 ? -21.205 1.945 24.471 1.00 91.88 119 ALA A N 1
ATOM 911 C CA . ALA A 1 119 ? -22.199 2.953 24.827 1.00 91.88 119 ALA A CA 1
ATOM 912 C C . ALA A 1 119 ? -21.571 4.348 24.779 1.00 91.88 119 ALA A C 1
ATOM 914 O O . ALA A 1 119 ? -20.389 4.529 25.090 1.00 91.88 119 ALA A O 1
ATOM 915 N N . ARG A 1 120 ? -22.368 5.347 24.398 1.00 89.81 120 ARG A N 1
ATOM 916 C CA . ARG A 1 120 ? -21.962 6.756 24.444 1.00 89.81 120 ARG A CA 1
ATOM 917 C C . ARG A 1 120 ? -21.998 7.285 25.885 1.00 89.81 120 ARG A C 1
ATOM 919 O O . ARG A 1 120 ? -22.679 6.711 26.733 1.00 89.81 120 ARG A O 1
ATOM 926 N N . PRO A 1 121 ? -21.310 8.400 26.187 1.00 91.69 121 PRO A N 1
ATOM 927 C CA . PRO A 1 121 ? -21.428 9.041 27.494 1.00 91.69 121 PRO A CA 1
ATOM 928 C C . PRO A 1 121 ? -22.898 9.324 27.848 1.00 91.69 121 PRO A C 1
ATOM 930 O O . PRO A 1 121 ? -23.585 10.028 27.110 1.00 91.69 121 PRO A O 1
ATOM 933 N N . GLY A 1 122 ? -23.368 8.766 28.968 1.00 92.62 122 GLY A N 1
ATOM 934 C CA . GLY A 1 122 ? -24.763 8.860 29.418 1.00 92.62 122 GLY A CA 1
ATOM 935 C C . GLY A 1 122 ? -25.673 7.696 28.997 1.00 92.62 122 GLY A C 1
ATOM 936 O O . GLY A 1 122 ? -26.824 7.666 29.421 1.00 92.62 122 GLY A O 1
ATOM 937 N N . GLU A 1 123 ? -25.183 6.740 28.203 1.00 92.94 123 GLU A N 1
ATOM 938 C CA . GLU A 1 123 ? -25.875 5.479 27.909 1.00 92.94 123 GLU A CA 1
ATOM 939 C C . GLU A 1 123 ? -25.451 4.385 28.909 1.00 92.94 123 GLU A C 1
ATOM 941 O O . GLU A 1 123 ? -24.286 4.307 29.303 1.00 92.94 123 GLU A O 1
ATOM 946 N N . GLU A 1 124 ? -26.387 3.514 29.294 1.00 89.19 124 GLU A N 1
ATOM 947 C CA . GLU A 1 124 ? -26.129 2.340 30.139 1.00 89.19 124 GLU A CA 1
ATOM 948 C C . GLU A 1 124 ? -26.410 1.052 29.356 1.00 89.19 124 GLU A C 1
ATOM 950 O O . GLU A 1 124 ? -27.465 0.905 28.735 1.00 89.19 124 GLU A O 1
ATOM 955 N N . VAL A 1 125 ? -25.468 0.106 29.387 1.00 90.06 125 VAL A N 1
ATOM 956 C CA . VAL A 1 125 ? -25.588 -1.183 28.689 1.00 90.06 125 VAL A CA 1
ATOM 957 C C . VAL A 1 125 ? -25.999 -2.260 29.678 1.00 90.06 125 VAL A C 1
ATOM 959 O O . VAL A 1 125 ? -25.295 -2.538 30.648 1.00 90.06 125 VAL A O 1
ATOM 962 N N . TYR A 1 126 ? -27.134 -2.896 29.402 1.00 87.19 126 TYR A N 1
ATOM 963 C CA . TYR A 1 126 ? -27.674 -3.977 30.214 1.00 87.19 126 TYR A CA 1
ATOM 964 C C . TYR A 1 126 ? -27.471 -5.321 29.517 1.00 87.19 126 TYR A C 1
ATOM 966 O O . TYR A 1 126 ? -27.946 -5.538 28.403 1.00 87.19 126 TYR A O 1
ATOM 974 N N . HIS A 1 127 ? -26.808 -6.255 30.198 1.00 85.94 127 HIS A N 1
ATOM 975 C CA . HIS A 1 127 ? -26.726 -7.643 29.755 1.00 85.94 127 HIS A CA 1
ATOM 976 C C . HIS A 1 127 ? -27.848 -8.450 30.402 1.00 85.94 127 HIS A C 1
ATOM 978 O O . HIS A 1 127 ? -27.863 -8.659 31.615 1.00 85.94 127 HIS A O 1
ATOM 984 N N . VAL A 1 128 ? -28.792 -8.919 29.587 1.00 88.50 128 VAL A N 1
ATOM 985 C CA . VAL A 1 128 ? -29.849 -9.814 30.060 1.00 88.50 128 VAL A CA 1
ATOM 986 C C . VAL A 1 128 ? -29.262 -11.213 30.190 1.00 88.50 128 VAL A C 1
ATOM 988 O O . VAL A 1 128 ? -28.927 -11.858 29.196 1.00 88.50 128 VAL A O 1
ATOM 991 N N . LEU A 1 129 ? -29.116 -11.679 31.429 1.00 86.12 129 LEU A N 1
ATOM 992 C CA . LEU A 1 129 ? -28.744 -13.063 31.688 1.00 86.12 129 LEU A CA 1
ATOM 993 C C . LEU A 1 129 ? -29.910 -13.981 31.287 1.00 86.12 129 LEU A C 1
ATOM 995 O O . LEU A 1 129 ? -31.071 -13.632 31.527 1.00 86.12 129 LEU A O 1
ATOM 999 N N . PRO A 1 130 ? -29.632 -15.154 30.691 1.00 85.06 130 PRO A N 1
ATOM 1000 C CA . PRO A 1 130 ? -30.669 -16.147 30.458 1.00 85.06 130 PRO A CA 1
ATOM 1001 C C . PRO A 1 130 ? -31.314 -16.544 31.788 1.00 85.06 130 PRO A C 1
ATOM 1003 O O . PRO A 1 130 ? -30.695 -16.420 32.849 1.00 85.06 130 PRO A O 1
ATOM 1006 N N . ALA A 1 131 ? -32.555 -17.036 31.718 1.00 86.25 131 ALA A N 1
ATOM 1007 C CA . ALA A 1 131 ? -33.278 -17.502 32.894 1.00 86.25 131 ALA A CA 1
ATOM 1008 C C . ALA A 1 131 ? -32.373 -18.411 33.750 1.00 86.25 131 ALA A C 1
ATOM 1010 O O . ALA A 1 131 ? -31.678 -19.269 33.184 1.00 86.25 131 ALA A O 1
ATOM 1011 N N . PRO A 1 132 ? -32.346 -18.219 35.084 1.00 79.81 132 PRO A N 1
ATOM 1012 C CA . PRO A 1 132 ? -31.548 -19.053 35.964 1.00 79.81 132 PRO A CA 1
ATOM 1013 C C . PRO A 1 132 ? -31.839 -20.524 35.683 1.00 79.81 132 PRO A C 1
ATOM 1015 O O . PRO A 1 132 ? -32.996 -20.941 35.654 1.00 79.81 132 PRO A O 1
ATOM 1018 N N . ARG A 1 133 ? -30.782 -21.303 35.445 1.00 78.19 133 ARG A N 1
ATOM 1019 C CA . ARG A 1 133 ? -30.906 -22.761 35.406 1.00 78.19 133 ARG A CA 1
ATOM 1020 C C . ARG A 1 133 ? -31.267 -23.251 36.805 1.00 78.19 133 ARG A C 1
ATOM 1022 O O . ARG A 1 133 ? -30.955 -22.572 37.786 1.00 78.19 133 ARG A O 1
ATOM 1029 N N . ASP A 1 134 ? -31.907 -24.415 36.878 1.00 83.06 134 ASP A N 1
ATOM 1030 C CA . ASP A 1 134 ? -32.327 -25.006 38.147 1.00 83.06 134 ASP A CA 1
ATOM 1031 C C . ASP A 1 134 ? -31.196 -24.967 39.191 1.00 83.06 134 ASP A C 1
ATOM 1033 O O . ASP A 1 134 ? -30.033 -25.231 38.858 1.00 83.06 134 ASP A O 1
ATOM 1037 N N . PRO A 1 135 ? -31.509 -24.626 40.455 1.00 78.31 135 PRO A N 1
ATOM 1038 C CA . PRO A 1 135 ? -30.500 -24.475 41.489 1.00 78.31 135 PRO A CA 1
ATOM 1039 C C . PRO A 1 135 ? -29.718 -25.778 41.678 1.00 78.31 135 PRO A C 1
ATOM 1041 O O . PRO A 1 135 ? -30.270 -26.823 42.034 1.00 78.31 135 PRO A O 1
ATOM 1044 N N . VAL A 1 136 ? -28.401 -25.703 41.475 1.00 77.38 136 VAL A N 1
ATOM 1045 C CA . VAL A 1 136 ? -27.485 -26.818 41.729 1.00 77.38 136 VAL A CA 1
ATOM 1046 C C . VAL A 1 136 ? -27.440 -27.079 43.233 1.00 77.38 136 VAL A C 1
ATOM 1048 O O . VAL A 1 136 ? -27.055 -26.212 44.019 1.00 77.38 136 VAL A O 1
ATOM 1051 N N . ARG A 1 137 ? -27.818 -28.292 43.652 1.00 77.81 137 ARG A N 1
ATOM 1052 C CA . ARG A 1 137 ? -27.699 -28.709 45.055 1.00 77.81 137 ARG A CA 1
ATOM 1053 C C . ARG A 1 137 ? -26.239 -28.967 45.409 1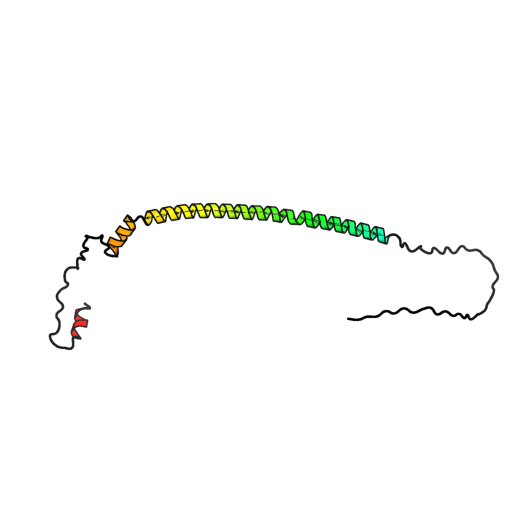.00 77.81 137 ARG A C 1
ATOM 1055 O O . ARG A 1 137 ? -25.643 -29.929 44.928 1.00 77.81 137 ARG A O 1
ATOM 1062 N N . VAL A 1 138 ? -25.693 -28.122 46.281 1.00 77.31 138 VAL A N 1
ATOM 1063 C CA . VAL A 1 138 ? -24.349 -28.283 46.846 1.00 77.31 138 VAL A CA 1
ATOM 1064 C C . VAL A 1 138 ? -24.367 -29.198 48.076 1.00 77.31 138 VAL A C 1
ATOM 1066 O O . VAL A 1 138 ? -25.232 -29.036 48.939 1.00 77.31 138 VAL A O 1
ATOM 1069 N N . PRO A 1 139 ? -23.445 -30.174 48.185 1.00 79.44 139 PRO A N 1
ATOM 1070 C CA . PRO A 1 139 ? -23.256 -30.933 49.415 1.00 79.44 139 PRO A CA 1
ATOM 1071 C C . PRO A 1 139 ? -22.891 -29.998 50.575 1.00 79.44 139 PRO A C 1
ATOM 1073 O O . PRO A 1 139 ? -22.035 -29.130 50.425 1.00 79.44 139 PRO A O 1
ATOM 1076 N N . GLY A 1 140 ? -23.509 -30.191 51.744 1.00 80.81 140 GLY A N 1
ATOM 1077 C CA . GLY A 1 140 ? -23.246 -29.379 52.943 1.00 80.81 140 GLY A CA 1
ATOM 1078 C C . GLY A 1 140 ? -21.911 -29.671 53.638 1.00 80.81 140 GLY A C 1
ATOM 1079 O O . GLY A 1 140 ? -21.607 -29.055 54.655 1.00 80.81 140 GLY A O 1
ATOM 1080 N N . ALA A 1 141 ? -21.124 -30.615 53.118 1.00 80.25 141 ALA A N 1
ATOM 1081 C CA . ALA A 1 141 ? -19.839 -31.010 53.671 1.00 80.25 141 ALA A CA 1
ATOM 1082 C C . ALA A 1 141 ? -18.820 -31.253 52.555 1.00 80.25 141 ALA A C 1
ATOM 1084 O O . ALA A 1 141 ? -19.153 -31.725 51.466 1.00 80.25 141 ALA A O 1
ATOM 1085 N N . TRP A 1 142 ? -17.566 -30.932 52.857 1.00 81.00 142 TRP A N 1
ATOM 1086 C CA . TRP A 1 142 ? -16.423 -31.262 52.017 1.00 81.00 142 TRP A CA 1
ATOM 1087 C C . TRP A 1 142 ? -16.218 -32.793 51.966 1.00 81.00 142 TRP A C 1
ATOM 1089 O O . TRP A 1 142 ? -16.450 -33.448 52.985 1.00 81.00 142 TRP A O 1
ATOM 1099 N N . PRO A 1 143 ? -15.744 -33.383 50.849 1.00 78.44 143 PRO A N 1
ATOM 1100 C CA . PRO A 1 143 ? -15.345 -32.759 49.584 1.00 78.44 143 PRO A CA 1
ATOM 1101 C C . PRO A 1 143 ? -16.485 -32.623 48.561 1.00 78.44 143 PRO A C 1
ATOM 1103 O O . PRO A 1 143 ? -17.364 -33.470 48.443 1.00 78.44 143 PRO A O 1
ATOM 1106 N N . PHE A 1 144 ? -16.418 -31.581 47.729 1.00 74.75 144 PHE A N 1
ATOM 1107 C CA . PHE A 1 144 ? -17.427 -31.265 46.705 1.00 74.75 144 PHE A CA 1
ATOM 1108 C C . PHE A 1 144 ? -17.354 -32.136 45.438 1.00 74.75 144 PHE A C 1
ATOM 1110 O O . PHE A 1 144 ? -17.866 -31.759 44.386 1.00 74.75 144 PHE A O 1
ATOM 1117 N N . THR A 1 145 ? -16.719 -33.304 45.504 1.00 74.75 145 THR A N 1
ATOM 1118 C CA . THR A 1 145 ? -16.500 -34.185 44.343 1.00 74.75 145 THR A CA 1
ATOM 1119 C C . THR A 1 145 ? -17.807 -34.656 43.700 1.00 74.75 145 THR A C 1
ATOM 1121 O O . THR A 1 145 ? -17.848 -34.879 42.493 1.00 74.75 145 THR A O 1
ATOM 1124 N N . ALA A 1 146 ? -18.899 -34.716 44.467 1.00 69.69 146 ALA A N 1
ATOM 1125 C CA . ALA A 1 146 ? -20.236 -35.037 43.970 1.00 69.69 146 ALA A CA 1
ATOM 1126 C C . ALA A 1 146 ? -20.878 -33.939 43.087 1.00 69.69 146 ALA A C 1
ATOM 1128 O O . ALA A 1 146 ? -21.901 -34.199 42.461 1.00 69.69 146 ALA A O 1
ATOM 1129 N N . LEU A 1 147 ? -20.308 -32.727 43.011 1.00 70.44 147 LEU A N 1
ATOM 1130 C CA . LEU A 1 147 ? -20.817 -31.652 42.143 1.00 70.44 147 LEU A CA 1
ATOM 1131 C C . LEU A 1 147 ? -20.448 -31.837 40.665 1.00 70.44 147 LEU A C 1
ATOM 1133 O O . LEU A 1 147 ? -21.201 -31.427 39.788 1.00 70.44 147 LEU A O 1
ATOM 1137 N N . GLY A 1 148 ? -19.308 -32.468 40.364 1.00 69.12 148 GLY A N 1
ATOM 1138 C CA . GLY A 1 148 ? -18.864 -32.657 38.976 1.00 69.12 148 GLY A CA 1
ATOM 1139 C C . GLY A 1 148 ? -19.775 -33.591 38.167 1.00 69.12 148 GLY A C 1
ATOM 1140 O O . GLY A 1 148 ? -19.943 -33.415 36.959 1.00 69.12 148 GLY A O 1
ATOM 1141 N N . SER A 1 149 ? -20.409 -34.560 38.835 1.00 63.97 149 SER A N 1
ATOM 1142 C CA . SER A 1 149 ? -21.321 -35.525 38.210 1.00 63.97 149 SER A CA 1
ATOM 1143 C C . SER A 1 149 ? -22.745 -34.995 37.999 1.00 63.97 149 SER A C 1
ATOM 1145 O O . SER A 1 149 ? -23.453 -35.532 37.152 1.00 63.97 149 SER A O 1
ATOM 1147 N N . SER A 1 150 ? -23.181 -33.957 38.726 1.00 62.75 150 SER A N 1
ATOM 1148 C CA . SER A 1 150 ? -24.524 -33.369 38.573 1.00 62.75 150 SER A CA 1
ATOM 1149 C C . SER A 1 150 ? -24.604 -32.282 37.498 1.00 62.75 150 SER A C 1
ATOM 1151 O O . SER A 1 150 ? -25.687 -32.022 36.987 1.00 62.75 150 SER A O 1
ATOM 1153 N N . ILE A 1 151 ? -23.472 -31.669 37.137 1.00 66.56 151 ILE A N 1
ATOM 1154 C CA . ILE A 1 151 ? -23.390 -30.566 36.161 1.00 66.56 151 ILE A CA 1
ATOM 1155 C C . ILE A 1 151 ? -23.210 -31.075 34.713 1.00 66.56 151 ILE A C 1
ATOM 1157 O O . ILE A 1 151 ? -23.415 -30.328 33.762 1.00 66.56 151 ILE A O 1
ATOM 1161 N N . SER A 1 152 ? -22.834 -32.343 34.526 1.00 61.62 152 SER A N 1
ATOM 1162 C CA . SER A 1 152 ? -22.467 -32.936 33.227 1.00 61.62 152 SER A CA 1
ATOM 1163 C C . SER A 1 152 ? -23.595 -33.699 32.507 1.00 61.62 152 SER A C 1
ATOM 1165 O O . SER A 1 152 ? -23.319 -34.401 31.534 1.00 61.62 152 SER A O 1
ATOM 1167 N N . ARG A 1 153 ? -24.850 -33.574 32.955 1.00 48.22 153 ARG A N 1
ATOM 1168 C CA . ARG A 1 153 ? -26.037 -34.203 32.350 1.00 48.22 153 ARG A CA 1
ATOM 1169 C C . ARG A 1 153 ? -26.971 -33.145 31.776 1.00 48.22 153 ARG A C 1
ATOM 1171 O O . ARG A 1 153 ? -27.558 -33.430 30.712 1.00 48.22 153 ARG A O 1
#

Foldseek 3Di:
DDDDDDDDDDDDDDDDDDDDDDDDDDDDDDPPPPPPPPPCPPCPVVVVVVVVVVVVVVVCVCVVVPVVVVVVVVVVVVVVVVVVVVVVVVVVVVVVVVVVVCVPVVNVVVCCCVPPVDDDVPDDGDDDDPDDDDDQDADPDDDRPVSVVVVPD

Sequence (153 aa):
MTRRLFGSRRVAPSPAPVSNRPRAVGGRTEPVASNVPARHRWSLGRATMVSVGIFITVAIFVLGVMPTRQWINNRRAIAAAESTLAELEARNEQDTAAADSLRSGAELERLAREQYGYARPGEEVYHVLPAPRDPVRVPGAWPFTALGSSISR